Protein AF-A0A9E2QAL4-F1 (afdb_monomer_lite)

pLDDT: mean 78.26, std 15.14, range [43.59, 97.25]

Foldseek 3Di:
DDEDADDDDDDDPVVVVVQPPLYDYDDLAAQPDHPDPPDARWDWDQDQQKIWIARPVPRDTPDIDGRPPRD

Radius of gyration: 13.66 Å; chains: 1; bounding box: 29×32×31 Å

Secondary structure (DSSP, 8-state):
--------SS--HHHHHHHHTT--------SS--SSTTPPPEEEEEETTEEEEEETTT--EEEEEEPTT--

Sequence (71 aa):
MRVALISDTHVDLAAWEKAMDGVMLVNAGSCAIPKQDGEAPTVGLLEDGRVTIFNIDSGDVLIEEMLPGHG

Structure (mmCIF, N/CA/C/O backbone):
data_AF-A0A9E2QAL4-F1
#
_entry.id   AF-A0A9E2QAL4-F1
#
loop_
_atom_site.group_PDB
_atom_site.id
_atom_site.type_symbol
_atom_site.label_atom_id
_atom_site.label_alt_id
_atom_site.label_comp_id
_atom_site.label_asym_id
_atom_site.label_entity_id
_atom_site.label_seq_id
_atom_site.pdbx_PDB_ins_code
_atom_site.Cartn_x
_atom_site.Cartn_y
_atom_site.Cartn_z
_atom_site.occupancy
_atom_site.B_iso_or_equiv
_atom_site.auth_seq_id
_atom_site.auth_comp_id
_atom_site.auth_asym_id
_atom_site.auth_atom_id
_atom_site.pdbx_PDB_model_num
ATOM 1 N N . MET A 1 1 ? -16.673 -1.529 14.765 1.00 49.56 1 MET A N 1
ATOM 2 C CA . MET A 1 1 ? -15.268 -1.429 14.326 1.00 49.56 1 MET A CA 1
ATOM 3 C C . MET A 1 1 ? -15.192 -0.395 13.215 1.00 49.56 1 MET A C 1
ATOM 5 O O . MET A 1 1 ? -16.106 -0.361 12.400 1.00 49.56 1 MET A O 1
ATOM 9 N N . ARG A 1 2 ? -14.204 0.504 13.238 1.00 43.59 2 ARG A N 1
ATOM 10 C CA . ARG A 1 2 ? -14.058 1.581 12.247 1.00 43.59 2 ARG A CA 1
ATOM 11 C C . ARG A 1 2 ? -12.762 1.333 11.482 1.00 43.59 2 ARG A C 1
ATOM 13 O O . ARG A 1 2 ? -11.702 1.345 12.090 1.00 43.59 2 ARG A O 1
ATOM 20 N N . VAL A 1 3 ? -12.863 1.066 10.185 1.00 50.78 3 VAL A N 1
ATOM 21 C CA . VAL A 1 3 ? -11.712 1.019 9.274 1.00 50.78 3 VAL A CA 1
ATOM 22 C C . VAL A 1 3 ? -11.615 2.399 8.636 1.00 50.78 3 VAL A C 1
ATOM 24 O O . VAL A 1 3 ? -12.612 2.883 8.101 1.00 50.78 3 VAL A O 1
ATOM 27 N N . ALA A 1 4 ? -10.458 3.051 8.729 1.00 49.78 4 ALA A N 1
ATOM 28 C CA . ALA A 1 4 ? -10.214 4.324 8.062 1.00 49.78 4 ALA A CA 1
ATOM 29 C C . ALA A 1 4 ? -9.186 4.111 6.947 1.00 49.78 4 ALA A C 1
ATOM 31 O O . ALA A 1 4 ? -8.036 3.773 7.210 1.00 49.78 4 ALA A O 1
ATOM 32 N N . LEU A 1 5 ? -9.613 4.3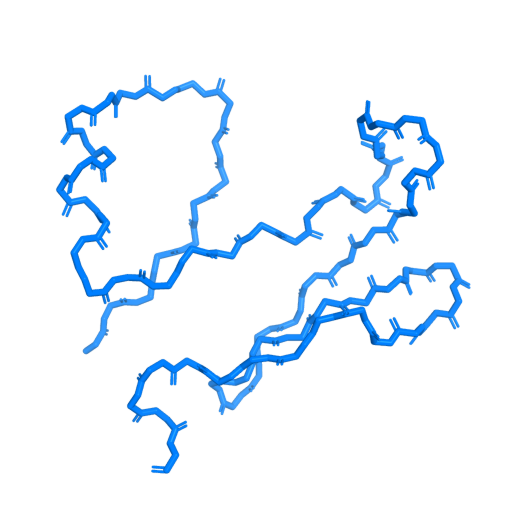11 5.700 1.00 49.84 5 LEU A N 1
ATOM 33 C CA . LEU A 1 5 ? -8.715 4.444 4.558 1.00 49.84 5 LEU A CA 1
ATOM 34 C C . LEU A 1 5 ? -8.330 5.924 4.462 1.00 49.84 5 LEU A C 1
ATOM 36 O O . LEU A 1 5 ? -9.176 6.755 4.131 1.00 49.84 5 LEU A O 1
ATOM 40 N N . ILE A 1 6 ? -7.086 6.267 4.789 1.00 54.44 6 ILE A N 1
ATOM 41 C CA . ILE A 1 6 ? -6.601 7.650 4.718 1.00 54.44 6 ILE A CA 1
ATOM 42 C C . ILE A 1 6 ? -5.702 7.774 3.489 1.00 54.44 6 ILE A C 1
ATOM 44 O O . ILE A 1 6 ? -4.565 7.312 3.485 1.00 54.44 6 ILE A O 1
ATOM 48 N N . SER A 1 7 ? -6.232 8.40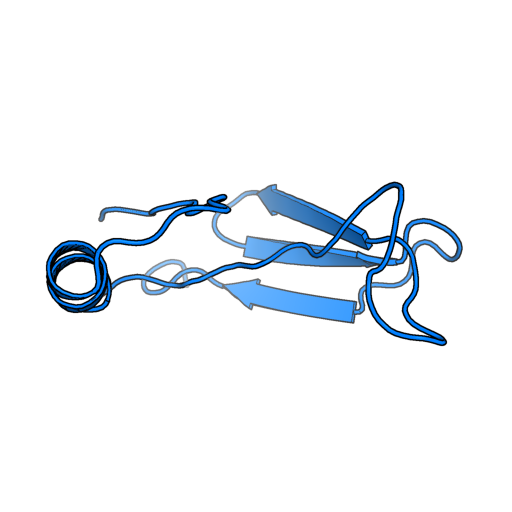1 2.441 1.00 51.50 7 SER A N 1
ATOM 49 C CA . SER A 1 7 ? -5.473 8.858 1.276 1.00 51.50 7 SER A CA 1
ATOM 50 C C . SER A 1 7 ? -5.466 10.380 1.313 1.00 51.50 7 SER A C 1
ATOM 52 O O . SER A 1 7 ? -6.492 10.987 1.014 1.00 51.50 7 SER A O 1
ATOM 54 N N . ASP A 1 8 ? -4.352 11.003 1.698 1.00 56.44 8 ASP A N 1
ATOM 55 C CA . ASP A 1 8 ? -4.269 12.464 1.761 1.00 56.44 8 ASP A CA 1
ATOM 56 C C . ASP A 1 8 ? -2.873 13.007 1.409 1.00 56.44 8 ASP A C 1
ATOM 58 O O . ASP A 1 8 ? -1.848 12.383 1.685 1.00 56.44 8 ASP A O 1
ATOM 62 N N . THR A 1 9 ? -2.856 14.188 0.786 1.00 44.59 9 THR A N 1
ATOM 63 C CA . THR A 1 9 ? -1.673 15.000 0.476 1.00 44.59 9 THR A CA 1
ATOM 64 C C . THR A 1 9 ? -1.563 16.264 1.350 1.00 44.59 9 THR A C 1
ATOM 66 O O . THR A 1 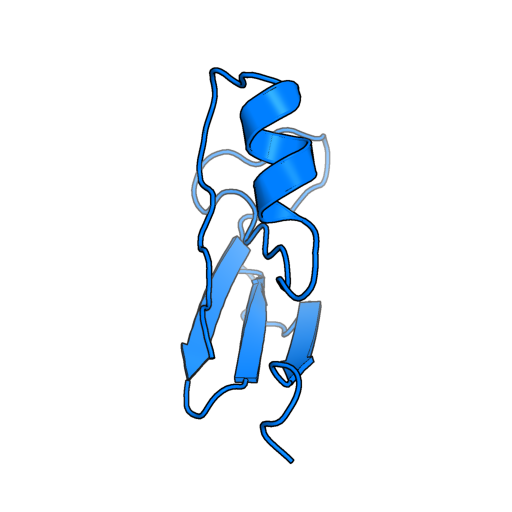9 ? -0.571 16.980 1.208 1.00 44.59 9 THR A O 1
ATOM 69 N N . HIS A 1 10 ? -2.512 16.555 2.260 1.00 53.81 10 HIS A N 1
ATOM 70 C CA . HIS A 1 10 ? -2.570 17.795 3.056 1.00 53.81 10 HIS A CA 1
ATOM 71 C C . HIS A 1 10 ? -3.069 17.593 4.508 1.00 53.81 10 HIS A C 1
ATOM 73 O O . HIS A 1 10 ? -4.219 17.869 4.841 1.00 53.81 10 HIS A O 1
ATOM 79 N N . VAL A 1 11 ? -2.159 17.181 5.398 1.00 59.62 11 VAL A N 1
ATOM 80 C CA . VAL A 1 11 ? -2.480 16.683 6.751 1.00 59.62 11 VAL A CA 1
ATOM 81 C C . VAL A 1 11 ? -2.600 17.766 7.842 1.00 59.62 11 VAL A C 1
ATOM 83 O O . VAL A 1 11 ? -1.735 18.632 7.969 1.00 59.62 11 VAL A O 1
ATOM 86 N N . ASP A 1 12 ? -3.612 17.613 8.712 1.00 70.19 12 ASP A N 1
ATOM 87 C CA . ASP A 1 12 ? -3.679 18.149 10.087 1.00 70.19 12 ASP A CA 1
ATOM 88 C C . ASP A 1 12 ? -3.231 17.075 11.103 1.00 70.19 12 ASP A C 1
ATOM 90 O O . ASP A 1 12 ? -3.830 15.999 11.208 1.00 70.19 12 ASP A O 1
ATOM 94 N N . LEU A 1 13 ? -2.185 17.385 11.875 1.00 68.44 13 LEU A N 1
ATOM 95 C CA . LEU A 1 13 ? -1.572 16.493 12.865 1.00 68.44 13 LEU A CA 1
ATOM 96 C C . LEU A 1 13 ? -2.529 16.094 13.999 1.00 68.44 13 LEU A C 1
ATOM 98 O O . LEU A 1 13 ? -2.533 14.939 14.420 1.00 68.44 13 LEU A O 1
ATOM 102 N N . ALA A 1 14 ? -3.382 17.007 14.468 1.00 70.06 14 ALA A N 1
ATOM 103 C CA . ALA A 1 14 ? -4.290 16.724 15.580 1.00 70.06 14 ALA A CA 1
ATOM 104 C C . ALA A 1 14 ? -5.447 15.800 15.160 1.00 70.06 14 ALA A C 1
ATOM 106 O O . ALA A 1 14 ? -5.981 15.037 15.972 1.00 70.06 14 ALA A O 1
ATOM 107 N N . ALA A 1 15 ? -5.846 15.861 13.887 1.00 67.56 15 ALA A N 1
ATOM 108 C CA . ALA A 1 15 ? -6.800 14.921 13.308 1.00 67.56 15 ALA A CA 1
ATOM 109 C C . ALA A 1 15 ? -6.178 13.523 13.154 1.00 67.56 15 ALA A C 1
ATOM 111 O O . ALA A 1 15 ? -6.852 12.527 13.420 1.00 67.56 15 ALA A O 1
ATOM 112 N N . TRP A 1 16 ? -4.890 13.457 12.802 1.00 70.31 16 TRP A N 1
ATOM 113 C CA . TRP A 1 16 ? -4.120 12.214 12.708 1.00 70.31 16 TRP A CA 1
ATOM 114 C C . TRP A 1 16 ? -4.003 11.488 14.045 1.00 70.31 16 TRP A C 1
ATOM 116 O O . TRP A 1 16 ? -4.357 10.316 14.136 1.00 70.31 16 TRP A O 1
ATOM 126 N N . GLU A 1 17 ? -3.589 12.187 15.101 1.00 69.00 17 GLU A N 1
ATOM 127 C CA . GLU A 1 17 ? -3.434 11.586 16.431 1.00 69.00 17 GLU A CA 1
ATOM 128 C C . GLU A 1 17 ? -4.751 10.990 16.954 1.00 69.00 17 GLU A C 1
ATOM 130 O O . GLU A 1 17 ? -4.763 9.891 17.506 1.00 69.00 17 GLU A O 1
ATOM 135 N N . LYS A 1 18 ? -5.886 11.662 16.716 1.00 65.12 18 LYS A N 1
ATOM 136 C CA . LYS A 1 18 ? -7.220 11.145 17.077 1.00 65.12 18 LYS A CA 1
ATOM 137 C C . LYS A 1 18 ? -7.656 9.948 16.234 1.00 65.12 18 LYS A C 1
ATOM 139 O O . LYS A 1 18 ? -8.464 9.150 16.701 1.00 65.12 18 LYS A O 1
ATOM 144 N N . ALA A 1 19 ? -7.183 9.856 14.995 1.00 65.81 19 ALA A N 1
ATOM 145 C CA . ALA A 1 19 ? -7.524 8.776 14.082 1.00 65.81 19 ALA A CA 1
ATOM 146 C C . ALA A 1 19 ? -6.655 7.526 14.280 1.00 65.81 19 ALA A C 1
ATOM 148 O O . ALA A 1 19 ? -7.040 6.472 13.797 1.00 65.81 19 ALA A O 1
ATOM 149 N N . MET A 1 20 ? -5.510 7.615 14.963 1.00 69.00 20 MET A N 1
ATOM 150 C CA . MET A 1 20 ? -4.565 6.500 15.092 1.00 69.00 20 MET A CA 1
ATOM 151 C C . MET A 1 20 ? -4.935 5.453 16.155 1.00 69.00 20 MET A C 1
ATOM 153 O O . MET A 1 20 ? -4.467 4.319 16.062 1.00 69.00 20 MET A O 1
ATOM 157 N N . ASP A 1 21 ? -5.760 5.782 17.154 1.00 67.56 21 ASP A N 1
ATOM 158 C CA . ASP A 1 21 ? -6.101 4.819 18.210 1.00 67.56 21 ASP A CA 1
ATOM 159 C C . ASP A 1 21 ? -7.118 3.772 17.716 1.00 67.56 21 ASP A C 1
ATOM 161 O O . ASP A 1 21 ? -8.244 4.094 17.327 1.00 67.56 21 ASP A O 1
ATOM 165 N N . GLY A 1 22 ? -6.709 2.500 17.704 1.00 68.56 22 GLY A N 1
ATOM 166 C CA . GLY A 1 22 ? -7.532 1.376 17.241 1.00 68.56 22 GLY A CA 1
ATOM 167 C C . GLY A 1 22 ? -7.755 1.300 15.724 1.00 68.56 22 GLY A C 1
ATOM 168 O O . GLY A 1 22 ? -8.695 0.631 15.288 1.00 68.56 22 GLY A O 1
ATOM 169 N N . VAL A 1 23 ? -6.921 1.966 14.919 1.00 72.56 23 VAL A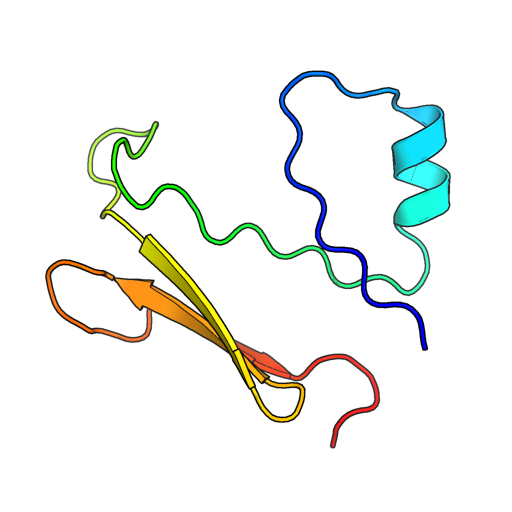 N 1
ATOM 170 C CA . VAL A 1 23 ? -7.037 2.002 13.453 1.00 72.56 23 VAL A CA 1
ATOM 171 C C . VAL A 1 23 ? -5.819 1.363 12.797 1.00 72.56 23 VAL A C 1
ATOM 173 O O . VAL A 1 23 ? -4.677 1.658 13.138 1.00 72.56 23 VAL A O 1
ATOM 176 N N . MET A 1 24 ? -6.069 0.499 11.814 1.00 75.06 24 MET A N 1
ATOM 177 C CA . MET A 1 24 ? -5.029 0.004 10.919 1.00 75.06 24 MET A CA 1
ATOM 178 C C . MET A 1 24 ? -4.843 1.000 9.774 1.00 75.06 24 MET A C 1
ATOM 180 O O . MET A 1 24 ? -5.782 1.265 9.023 1.00 75.06 24 MET A O 1
ATOM 184 N N . LEU A 1 25 ? -3.634 1.545 9.647 1.00 75.38 25 LEU A N 1
ATOM 185 C CA . LEU A 1 25 ? -3.256 2.413 8.536 1.00 75.38 25 LEU A CA 1
ATOM 186 C C . LEU A 1 25 ? -2.706 1.559 7.396 1.00 75.38 25 LEU A C 1
ATOM 188 O O . LEU A 1 25 ? -1.728 0.836 7.571 1.00 75.38 25 LEU A O 1
ATOM 192 N N . VAL A 1 26 ? -3.323 1.672 6.223 1.00 77.44 26 VAL A N 1
ATOM 193 C CA . VAL A 1 26 ? -2.893 0.972 5.011 1.00 77.44 26 VAL A CA 1
ATOM 194 C C . VAL A 1 26 ? -2.555 2.006 3.952 1.00 77.44 26 VAL A C 1
ATOM 196 O O . VAL A 1 26 ? -3.415 2.781 3.538 1.00 77.44 26 VAL A O 1
ATOM 199 N N . ASN A 1 27 ? -1.309 1.992 3.487 1.00 84.94 27 ASN A N 1
ATOM 200 C CA . ASN A 1 27 ? -0.897 2.709 2.290 1.00 84.94 27 ASN A CA 1
ATOM 201 C C . ASN A 1 27 ? -0.609 1.678 1.198 1.00 84.94 27 ASN A C 1
ATOM 203 O O . ASN A 1 27 ? 0.382 0.960 1.268 1.00 84.94 27 ASN A O 1
ATOM 207 N N . ALA A 1 28 ? -1.486 1.612 0.199 1.00 86.25 28 ALA A N 1
ATOM 208 C CA . ALA A 1 28 ? -1.354 0.696 -0.930 1.00 86.25 28 ALA A CA 1
ATOM 209 C C . ALA A 1 28 ? -0.257 1.099 -1.928 1.00 86.25 28 ALA A C 1
ATOM 211 O O . ALA A 1 28 ? -0.087 0.411 -2.929 1.00 86.25 28 ALA A O 1
ATOM 212 N N . GLY A 1 29 ? 0.446 2.211 -1.699 1.00 87.25 29 GLY A N 1
ATOM 213 C CA . GLY A 1 29 ? 1.394 2.792 -2.642 1.00 87.25 29 GLY A CA 1
ATOM 214 C C . GLY A 1 29 ? 0.695 3.447 -3.837 1.00 87.25 29 GLY A C 1
ATOM 215 O O . GLY A 1 29 ? -0.471 3.837 -3.760 1.00 87.25 29 GLY A O 1
ATOM 216 N N . SER A 1 30 ? 1.422 3.633 -4.940 1.00 86.94 30 SER A N 1
ATOM 217 C CA . SER A 1 30 ? 0.870 4.209 -6.171 1.00 86.94 30 SER A CA 1
ATOM 218 C C . SER A 1 30 ? 0.791 3.161 -7.266 1.00 86.94 30 SER A C 1
ATOM 220 O O . SER A 1 30 ? 1.775 2.488 -7.549 1.00 86.94 30 SER A O 1
ATOM 222 N N . CYS A 1 31 ? -0.347 3.102 -7.954 1.00 89.56 31 CYS A N 1
ATOM 223 C CA . CYS A 1 31 ? -0.528 2.231 -9.109 1.00 89.56 31 CYS A CA 1
ATOM 224 C C . CYS A 1 31 ? 0.089 2.775 -10.407 1.00 89.56 31 CYS A C 1
ATOM 226 O O . CYS A 1 31 ? 0.178 2.042 -11.385 1.00 89.56 31 CYS A O 1
ATOM 228 N N . ALA A 1 32 ? 0.473 4.055 -10.442 1.00 86.00 32 ALA A N 1
ATOM 229 C CA . ALA A 1 32 ? 0.892 4.731 -11.672 1.00 86.00 32 ALA A CA 1
ATOM 230 C C . ALA A 1 32 ? 2.249 5.429 -11.551 1.00 86.00 32 ALA A C 1
ATOM 232 O O . ALA A 1 32 ? 2.992 5.489 -12.527 1.00 86.00 32 ALA A O 1
ATOM 233 N N . ILE A 1 33 ? 2.559 5.999 -10.382 1.00 85.62 33 ILE A N 1
ATOM 234 C CA . ILE A 1 33 ? 3.780 6.781 -10.167 1.00 85.62 33 ILE A CA 1
ATOM 235 C C . ILE A 1 33 ? 4.329 6.469 -8.766 1.00 85.62 33 ILE A C 1
ATOM 237 O O . ILE A 1 33 ? 4.055 7.216 -7.814 1.00 85.62 33 ILE A O 1
ATOM 241 N N . PRO A 1 34 ? 5.077 5.361 -8.607 1.00 82.69 34 PRO A N 1
ATOM 242 C CA . PRO A 1 34 ? 5.879 5.121 -7.412 1.00 82.69 34 PRO A CA 1
ATOM 243 C C . PRO A 1 34 ? 6.794 6.322 -7.168 1.00 82.69 34 PRO A C 1
ATOM 245 O O . PRO A 1 34 ? 7.345 6.899 -8.108 1.00 82.69 34 PRO A O 1
ATOM 248 N N . LYS A 1 35 ? 6.877 6.777 -5.917 1.00 77.06 35 LYS A N 1
ATOM 249 C CA . LYS A 1 35 ? 7.562 8.042 -5.609 1.00 77.06 35 LYS A CA 1
ATOM 250 C C . LYS A 1 35 ? 9.044 7.841 -5.307 1.00 77.06 35 LYS A C 1
ATOM 252 O O . LYS A 1 35 ? 9.787 8.818 -5.367 1.00 77.06 35 LYS A O 1
ATOM 257 N N . GLN A 1 36 ? 9.459 6.624 -4.959 1.00 77.62 36 GLN A N 1
ATOM 258 C CA . GLN A 1 36 ? 10.846 6.305 -4.641 1.00 77.62 36 GLN A CA 1
ATOM 259 C C . GLN A 1 36 ? 11.474 5.497 -5.778 1.00 77.62 36 GLN A C 1
ATOM 261 O O . GLN A 1 36 ? 10.803 4.736 -6.475 1.00 77.62 36 GLN A O 1
ATOM 266 N N . ASP A 1 37 ? 12.774 5.691 -5.979 1.00 77.31 37 ASP A N 1
ATOM 267 C CA . ASP A 1 37 ? 13.507 5.008 -7.040 1.00 77.31 37 ASP A CA 1
ATOM 268 C C . ASP A 1 37 ? 13.571 3.498 -6.763 1.00 77.31 37 ASP A C 1
ATOM 270 O O . ASP A 1 37 ? 13.893 3.074 -5.651 1.00 77.31 37 ASP A O 1
ATOM 274 N N . GLY A 1 38 ? 13.232 2.689 -7.767 1.00 78.56 38 GLY A N 1
ATOM 275 C CA . GLY A 1 38 ? 13.144 1.231 -7.646 1.00 78.56 38 GLY A CA 1
ATOM 276 C C . GLY A 1 38 ? 11.872 0.680 -6.980 1.00 78.56 38 GLY A C 1
ATOM 277 O O . GLY A 1 38 ? 11.757 -0.539 -6.861 1.00 78.56 38 GLY A O 1
ATOM 278 N N . GLU A 1 39 ? 10.909 1.518 -6.572 1.00 84.06 39 GLU A N 1
ATOM 279 C CA . GLU A 1 39 ? 9.600 1.031 -6.113 1.00 84.06 39 GLU A CA 1
ATOM 280 C C . GLU A 1 39 ? 8.734 0.553 -7.286 1.00 84.06 39 GLU A C 1
ATOM 282 O O . GLU A 1 39 ? 8.643 1.203 -8.329 1.00 84.06 39 GLU A O 1
ATOM 287 N N . ALA A 1 40 ? 8.054 -0.577 -7.089 1.00 88.12 40 ALA A N 1
ATOM 288 C CA . ALA A 1 40 ? 7.098 -1.101 -8.053 1.00 88.12 40 ALA A CA 1
ATOM 289 C C . ALA A 1 40 ? 5.741 -0.377 -7.954 1.00 88.12 40 ALA A C 1
ATOM 291 O O . ALA A 1 40 ? 5.362 0.072 -6.867 1.00 88.12 40 ALA A O 1
ATOM 292 N N . PRO A 1 41 ? 4.968 -0.297 -9.050 1.00 92.69 41 PRO A N 1
ATOM 293 C CA . PRO A 1 41 ? 3.564 0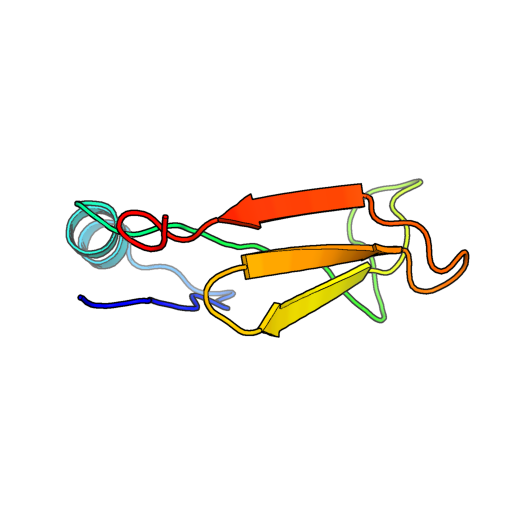.075 -8.991 1.00 92.69 41 PRO A CA 1
ATOM 294 C C . PRO A 1 41 ? 2.772 -0.947 -8.173 1.00 92.69 41 PRO A C 1
ATOM 296 O O . PRO A 1 41 ? 2.903 -2.156 -8.375 1.00 92.69 41 PRO A O 1
ATOM 299 N N . THR A 1 42 ? 1.933 -0.469 -7.258 1.00 93.81 42 THR A N 1
ATOM 300 C CA . THR A 1 42 ? 1.200 -1.332 -6.325 1.00 93.81 42 THR A CA 1
ATOM 301 C C . THR A 1 42 ? -0.285 -1.013 -6.249 1.00 93.81 42 THR A C 1
ATOM 303 O O . THR A 1 42 ? -0.731 0.110 -6.503 1.00 93.81 42 THR A O 1
ATOM 306 N N . VAL A 1 43 ? -1.068 -2.028 -5.884 1.00 92.00 43 VAL A N 1
ATOM 307 C CA . VAL A 1 43 ? -2.502 -1.916 -5.601 1.00 92.00 43 VAL A CA 1
ATOM 308 C C . VAL A 1 43 ? -2.839 -2.691 -4.332 1.00 92.00 43 VAL A C 1
ATOM 310 O O . VAL A 1 43 ? -2.296 -3.766 -4.092 1.00 92.00 43 VAL A O 1
ATOM 313 N N . GLY A 1 44 ? -3.728 -2.138 -3.511 1.00 91.19 44 GLY A N 1
ATOM 314 C CA . GLY A 1 44 ? -4.247 -2.790 -2.314 1.00 91.19 44 GLY A CA 1
ATOM 315 C C . GLY A 1 44 ? -5.643 -3.354 -2.562 1.00 91.19 44 GLY A C 1
ATOM 316 O O . GLY A 1 44 ? -6.486 -2.670 -3.142 1.00 91.19 44 GLY A O 1
ATOM 317 N N . LEU A 1 45 ? -5.895 -4.569 -2.089 1.00 92.12 45 LEU A N 1
ATOM 318 C CA . LEU A 1 45 ? -7.207 -5.205 -2.018 1.00 92.12 45 LEU A CA 1
ATOM 319 C C . LEU A 1 45 ? -7.602 -5.355 -0.549 1.00 92.12 45 LEU A C 1
ATOM 321 O O . LEU A 1 45 ? -6.787 -5.776 0.268 1.00 92.12 45 LEU A O 1
ATOM 325 N N . LEU A 1 46 ? -8.849 -5.019 -0.221 1.00 89.75 46 LEU A N 1
ATOM 326 C CA . LEU A 1 46 ? -9.466 -5.352 1.059 1.00 89.75 46 LEU A CA 1
ATOM 327 C C . LEU A 1 46 ? -10.644 -6.288 0.787 1.00 89.75 46 LEU A C 1
ATOM 329 O O . LEU A 1 46 ? -11.657 -5.852 0.244 1.00 89.75 46 LEU A O 1
ATOM 333 N N . GLU A 1 47 ? -10.510 -7.550 1.175 1.00 88.81 47 GLU A N 1
ATOM 334 C CA . GLU A 1 47 ? -11.521 -8.592 0.977 1.00 88.81 47 GLU A CA 1
ATOM 335 C C . GLU A 1 47 ? -11.589 -9.477 2.228 1.00 88.81 47 GLU A C 1
ATOM 337 O O . GLU A 1 47 ? -10.557 -9.839 2.782 1.00 88.81 47 GLU A O 1
ATOM 342 N N . ASP A 1 48 ? -12.792 -9.760 2.736 1.00 89.88 48 ASP A N 1
ATOM 343 C CA . ASP A 1 48 ? -13.020 -10.582 3.942 1.00 89.88 48 ASP A CA 1
ATOM 344 C C . ASP A 1 48 ? -12.201 -10.172 5.181 1.00 89.88 48 ASP A C 1
ATOM 346 O O . ASP A 1 48 ? -11.800 -10.984 6.014 1.00 89.88 48 ASP A O 1
ATOM 350 N N . GLY A 1 49 ? -11.950 -8.869 5.315 1.00 87.56 49 GLY A N 1
ATOM 351 C CA . GLY A 1 49 ? -11.141 -8.313 6.395 1.00 87.56 49 GLY A CA 1
ATOM 352 C C . GLY A 1 49 ? -9.637 -8.526 6.223 1.00 87.56 49 GLY A C 1
ATOM 353 O O . GLY A 1 49 ? -8.885 -8.169 7.120 1.00 87.56 49 GLY A O 1
ATOM 354 N N . ARG A 1 50 ? -9.183 -9.073 5.096 1.00 90.81 50 ARG A N 1
ATOM 355 C CA . ARG A 1 50 ? -7.775 -9.189 4.724 1.00 90.81 50 ARG A CA 1
ATOM 356 C C . ARG A 1 50 ? -7.379 -8.034 3.825 1.00 90.81 50 ARG A C 1
ATOM 358 O O . ARG A 1 50 ? -8.046 -7.754 2.834 1.00 90.81 50 ARG A O 1
ATOM 365 N N . VAL A 1 51 ? -6.281 -7.385 4.170 1.00 92.69 51 VAL A N 1
ATOM 366 C CA . VAL A 1 51 ? -5.607 -6.400 3.334 1.00 92.69 51 VAL A CA 1
ATOM 367 C C . VAL A 1 51 ? -4.462 -7.102 2.617 1.00 92.69 51 VAL A C 1
ATOM 369 O O . VAL A 1 51 ? -3.575 -7.640 3.273 1.00 92.69 51 VAL A O 1
ATOM 372 N N . THR A 1 52 ? -4.442 -7.041 1.290 1.00 94.62 52 THR A N 1
ATOM 373 C CA . THR A 1 52 ? -3.353 -7.577 0.466 1.00 94.62 52 THR A CA 1
ATOM 374 C C . THR A 1 52 ? -2.825 -6.482 -0.452 1.00 94.62 52 THR A C 1
ATOM 376 O O . THR A 1 52 ? -3.608 -5.810 -1.117 1.00 94.62 52 THR A O 1
ATOM 379 N N . ILE A 1 53 ? -1.509 -6.279 -0.501 1.00 93.06 53 ILE A N 1
ATOM 380 C CA . ILE A 1 53 ? -0.857 -5.348 -1.431 1.00 93.06 53 ILE A CA 1
ATOM 381 C C . ILE A 1 53 ? -0.110 -6.159 -2.479 1.00 93.06 53 ILE A C 1
ATOM 383 O O . ILE A 1 53 ? 0.730 -6.994 -2.144 1.00 93.06 53 ILE A O 1
ATOM 387 N N . PHE A 1 54 ? -0.401 -5.871 -3.743 1.00 94.62 54 PHE A N 1
ATOM 388 C CA . PHE A 1 54 ? 0.181 -6.535 -4.899 1.00 94.62 54 PHE A CA 1
ATOM 389 C C . PHE A 1 54 ? 1.168 -5.623 -5.609 1.00 94.62 54 PHE A C 1
ATOM 391 O O . PHE A 1 54 ? 0.906 -4.428 -5.765 1.00 94.62 54 PHE A O 1
ATOM 398 N N . ASN A 1 55 ? 2.251 -6.210 -6.110 1.00 94.81 55 ASN A N 1
ATOM 399 C CA . ASN A 1 55 ? 3.001 -5.651 -7.223 1.00 94.81 55 ASN A CA 1
ATOM 400 C C . ASN A 1 55 ? 2.149 -5.799 -8.494 1.00 94.81 55 ASN A C 1
ATOM 402 O O . ASN A 1 55 ? 1.751 -6.909 -8.844 1.00 94.81 55 ASN A O 1
ATOM 406 N N . ILE A 1 56 ? 1.850 -4.695 -9.176 1.00 93.69 56 ILE A N 1
ATOM 407 C CA . ILE A 1 56 ? 1.001 -4.707 -10.377 1.00 93.69 56 ILE A CA 1
ATOM 408 C C . ILE A 1 56 ? 1.706 -5.387 -11.554 1.00 93.69 56 ILE A C 1
ATOM 410 O O . ILE A 1 56 ? 1.051 -6.075 -12.335 1.00 93.69 56 ILE A O 1
ATOM 414 N N . ASP A 1 57 ? 3.019 -5.207 -11.681 1.00 93.62 57 ASP A N 1
ATOM 415 C CA . ASP A 1 57 ? 3.777 -5.696 -12.832 1.00 93.62 57 ASP A CA 1
ATOM 416 C C . ASP A 1 57 ? 3.992 -7.211 -12.767 1.00 93.62 57 ASP A C 1
ATOM 418 O O . ASP A 1 57 ? 3.871 -7.899 -13.782 1.00 93.62 57 ASP A O 1
ATOM 422 N N . SER A 1 58 ? 4.309 -7.743 -11.581 1.00 96.31 58 SER A N 1
ATOM 423 C CA . SER A 1 58 ? 4.561 -9.179 -11.401 1.00 96.31 58 SER A CA 1
ATOM 424 C C . SER A 1 58 ? 3.342 -9.974 -10.933 1.00 96.31 58 SER A C 1
ATOM 426 O O . SER A 1 58 ? 3.285 -11.183 -11.150 1.00 96.31 58 SER A O 1
ATOM 428 N N . GLY A 1 59 ? 2.366 -9.319 -10.300 1.00 95.06 59 GLY A N 1
ATOM 429 C CA . GLY A 1 59 ? 1.253 -9.978 -9.614 1.00 95.06 59 GLY A CA 1
ATOM 430 C C . GLY A 1 59 ? 1.623 -10.558 -8.245 1.00 95.06 59 GLY A C 1
ATOM 431 O O . GLY A 1 59 ? 0.779 -11.192 -7.611 1.00 95.06 59 GLY A O 1
ATOM 432 N N . ASP A 1 60 ? 2.856 -10.353 -7.773 1.00 97.25 60 ASP A N 1
ATOM 433 C CA . ASP A 1 60 ? 3.304 -10.873 -6.481 1.00 97.25 60 ASP A CA 1
ATOM 434 C C . ASP A 1 60 ? 2.592 -10.180 -5.318 1.00 97.25 60 ASP A C 1
ATOM 436 O O . ASP A 1 60 ? 2.381 -8.964 -5.321 1.00 97.25 60 ASP A O 1
ATOM 440 N N . VAL A 1 61 ? 2.295 -10.952 -4.273 1.00 96.56 61 VAL A N 1
ATOM 441 C CA . VAL A 1 61 ? 1.861 -10.415 -2.981 1.00 96.56 61 VAL A CA 1
ATOM 442 C C . VAL A 1 61 ? 3.080 -9.869 -2.243 1.00 96.56 61 VAL A C 1
ATOM 444 O O . VAL A 1 61 ? 4.014 -10.608 -1.938 1.00 96.56 61 VAL A O 1
ATOM 447 N N . LEU A 1 62 ? 3.059 -8.572 -1.941 1.00 93.56 62 LEU A N 1
ATOM 448 C CA . LEU A 1 62 ? 4.113 -7.890 -1.191 1.00 93.56 62 LEU A CA 1
ATOM 449 C C . LEU A 1 62 ? 3.800 -7.832 0.305 1.00 93.56 62 LEU A C 1
ATOM 451 O O . LEU A 1 62 ? 4.699 -7.973 1.131 1.00 93.56 62 LEU A O 1
ATOM 455 N N . ILE A 1 63 ? 2.531 -7.596 0.649 1.00 92.44 63 ILE A N 1
ATOM 456 C CA . ILE A 1 63 ? 2.040 -7.503 2.029 1.00 92.44 63 ILE A CA 1
ATOM 457 C C . ILE A 1 63 ? 0.694 -8.214 2.101 1.00 92.44 63 ILE A C 1
ATOM 459 O O . ILE A 1 63 ? -0.145 -8.038 1.219 1.00 92.44 63 ILE A O 1
ATOM 463 N N . GLU A 1 64 ? 0.473 -8.969 3.172 1.00 94.56 64 GLU A N 1
ATOM 464 C CA . GLU A 1 64 ? -0.825 -9.544 3.501 1.00 94.56 64 GLU A CA 1
ATOM 465 C C . GLU A 1 64 ? -1.047 -9.486 5.012 1.00 94.56 64 GLU A C 1
ATOM 467 O O . GLU A 1 64 ? -0.233 -9.996 5.775 1.00 94.56 64 GLU A O 1
ATOM 472 N N . GLU A 1 65 ? -2.144 -8.865 5.440 1.00 90.06 65 GLU A N 1
ATOM 473 C CA . GLU A 1 65 ? -2.455 -8.648 6.853 1.00 90.06 65 GLU A CA 1
ATOM 474 C C . GLU A 1 65 ? -3.956 -8.777 7.120 1.00 90.06 65 GLU A C 1
ATOM 476 O O . GLU A 1 65 ? -4.787 -8.377 6.303 1.00 90.06 65 GLU A O 1
ATOM 481 N N . MET A 1 66 ? -4.322 -9.297 8.294 1.00 88.81 66 MET A N 1
ATOM 482 C CA . MET A 1 66 ? -5.716 -9.301 8.745 1.00 88.81 66 MET A CA 1
ATOM 483 C C . MET A 1 66 ? -6.048 -8.025 9.507 1.00 88.81 66 MET A C 1
ATOM 485 O O . MET A 1 66 ? -5.315 -7.604 10.404 1.00 88.81 66 MET A O 1
ATOM 489 N N . LEU A 1 67 ? -7.208 -7.442 9.204 1.00 82.69 67 LEU A N 1
ATOM 490 C CA . LEU A 1 67 ? -7.773 -6.379 10.015 1.00 82.69 67 LEU A CA 1
ATOM 491 C C . LEU A 1 67 ? -7.935 -6.876 11.466 1.00 82.69 67 LEU A C 1
ATOM 493 O O . LEU A 1 67 ? -8.441 -7.981 11.689 1.00 82.69 67 LEU A O 1
ATOM 497 N N . PRO A 1 68 ? -7.583 -6.060 12.473 1.00 77.00 68 PRO A N 1
ATOM 498 C CA . PRO A 1 68 ? -7.743 -6.436 13.873 1.00 77.00 68 PRO A CA 1
ATOM 499 C C . PRO A 1 68 ? -9.169 -6.910 14.185 1.00 77.00 68 PRO A C 1
ATOM 501 O O . PRO A 1 68 ? -10.142 -6.274 13.791 1.00 77.00 68 PRO A O 1
ATOM 504 N N . GLY A 1 69 ? -9.319 -8.026 14.899 1.00 76.31 69 GLY A N 1
ATOM 505 C CA . GLY A 1 69 ? -10.638 -8.578 15.237 1.00 76.31 69 GLY A CA 1
ATOM 506 C C . GLY A 1 69 ? -11.351 -9.319 14.098 1.00 76.31 69 GLY A C 1
ATOM 507 O O . GLY A 1 69 ? -12.507 -9.696 14.274 1.00 76.31 69 GLY A O 1
ATOM 508 N N . HIS A 1 70 ? -10.685 -9.537 12.961 1.00 65.06 70 HIS A N 1
ATOM 509 C CA . HIS A 1 70 ? -11.093 -10.495 11.935 1.00 65.06 70 HIS A CA 1
ATOM 510 C C . HIS A 1 70 ? -10.114 -11.679 11.989 1.00 65.06 70 HIS A C 1
ATOM 512 O O . HIS A 1 70 ? -9.016 -11.617 11.440 1.00 65.06 70 HI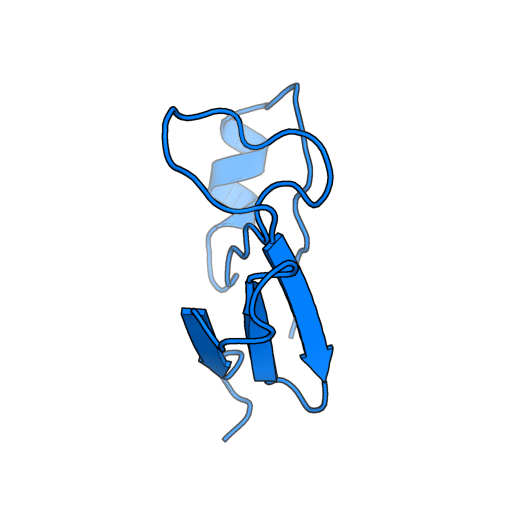S A O 1
ATOM 518 N N . GLY A 1 71 ? -10.487 -12.716 12.742 1.00 57.41 71 GLY A N 1
ATOM 519 C CA . GLY A 1 71 ? -9.713 -13.937 12.986 1.00 57.41 71 GLY A CA 1
ATOM 520 C C . GLY A 1 71 ? -10.467 -14.899 13.889 1.00 57.41 71 GLY A C 1
ATOM 521 O O . GLY A 1 71 ? -11.189 -14.401 14.784 1.00 57.41 71 GLY A O 1
#